Protein AF-A0A2J8KZ46-F1 (afdb_monomer_lite)

Sequence (138 aa):
MTSFQEVPLQTSNFAHVIFQNVAKSYLPNAHLECHYTLTPYIHPHPKDWVGIFKVGWSTARDYYTFLWSPMPEHYVEGSTVNCVLAFQGYYLPNDDGEFYQFCYVTHKGEIRGASTPFQFRASSPVEELLTMEDEGNS

Secondary structure (DSSP, 8-state):
------------TT-SEEEES--SEE-TTS-EEEEEEE-TT----TT-EEEEEETT--STT-EEEEEEPPPPTT--TT--EEEEEEE-GGGS--S-S-EEEEEEE-TTS-EEEEPPPEEESPPPHHHHHTTS--S---

InterPro domains:
  IPR041611 SKICH domain [PF17751] (17-120)
  IPR051002 Ubiquitin-binding and autophagy-associated domain-containing protein [PTHR31915] (5-137)

Structure (mmCIF, N/CA/C/O backbone):
data_AF-A0A2J8KZ46-F1
#
_entry.id   AF-A0A2J8KZ46-F1
#
loop_
_atom_site.group_PDB
_atom_site.id
_atom_site.type_symbol
_atom_site.label_atom_id
_atom_site.label_alt_id
_atom_site.label_comp_id
_atom_site.label_asym_id
_atom_site.label_entity_id
_atom_site.label_seq_id
_atom_site.pdbx_PDB_ins_code
_atom_site.Cartn_x
_atom_site.Cartn_y
_atom_site.Cartn_z
_atom_site.occupancy
_atom_site.B_iso_or_equiv
_atom_site.auth_seq_id
_atom_site.auth_comp_id
_atom_site.auth_asym_id
_atom_site.auth_atom_id
_atom_site.pdbx_PDB_model_num
ATOM 1 N N . MET A 1 1 ? -4.249 37.448 28.980 1.00 44.59 1 MET A N 1
ATOM 2 C CA . MET A 1 1 ? -3.561 36.216 28.546 1.00 44.59 1 MET A CA 1
ATOM 3 C C . MET A 1 1 ? -4.468 35.531 27.541 1.00 44.59 1 MET A C 1
ATOM 5 O O . MET A 1 1 ? -5.432 34.893 27.935 1.00 44.59 1 MET A O 1
ATOM 9 N N . THR A 1 2 ? -4.263 35.787 26.253 1.00 43.81 2 THR A N 1
ATOM 10 C CA . THR A 1 2 ? -5.008 35.121 25.179 1.00 43.81 2 THR A CA 1
ATOM 11 C C . THR A 1 2 ? -4.460 33.708 25.036 1.00 43.81 2 THR A C 1
ATOM 13 O O . THR A 1 2 ? -3.288 33.525 24.721 1.00 43.81 2 THR A O 1
ATOM 16 N N . SER A 1 3 ? -5.296 32.723 25.355 1.00 50.59 3 SER A N 1
ATOM 17 C CA . SER A 1 3 ? -5.017 31.312 25.116 1.00 50.59 3 SER A CA 1
ATOM 18 C C . SER A 1 3 ? -4.897 31.104 23.607 1.00 50.59 3 SER A C 1
ATOM 20 O O . SER A 1 3 ? -5.834 31.399 22.864 1.00 50.59 3 SER A O 1
ATOM 22 N N . PHE A 1 4 ? -3.728 30.659 23.151 1.00 54.50 4 PHE A N 1
ATOM 23 C CA . PHE A 1 4 ? -3.569 30.130 21.805 1.00 54.50 4 PHE A CA 1
ATOM 24 C C . PHE A 1 4 ? -4.333 28.807 21.769 1.00 54.50 4 PHE A C 1
ATOM 26 O O . PHE A 1 4 ? -3.882 27.813 22.333 1.00 54.50 4 PHE A O 1
ATOM 33 N N . GLN A 1 5 ? -5.528 28.814 21.178 1.00 51.44 5 GLN A N 1
ATOM 34 C CA . GLN A 1 5 ? -6.189 27.572 20.804 1.00 51.44 5 GLN A CA 1
ATOM 35 C C . GLN A 1 5 ? -5.345 26.930 19.708 1.00 51.44 5 GLN A C 1
ATOM 37 O O . GLN A 1 5 ? -5.267 27.437 18.589 1.00 51.44 5 GLN A O 1
ATOM 42 N N . GLU A 1 6 ? -4.675 25.842 20.062 1.00 52.97 6 GLU A N 1
ATOM 43 C CA . GLU A 1 6 ? -4.023 24.949 19.120 1.00 52.97 6 GLU A CA 1
ATOM 44 C C . GLU A 1 6 ? -5.122 24.362 18.228 1.00 52.97 6 GLU A C 1
ATOM 46 O O . GLU A 1 6 ? -5.938 23.548 18.661 1.00 52.97 6 GLU A O 1
ATOM 51 N N . VAL A 1 7 ? -5.231 24.879 17.004 1.00 50.00 7 VAL A N 1
ATOM 52 C CA . VAL A 1 7 ? -6.142 24.330 16.000 1.00 50.00 7 VAL A CA 1
ATOM 53 C C . VAL A 1 7 ? -5.599 22.942 15.666 1.00 50.00 7 VAL A C 1
ATOM 55 O O . VAL A 1 7 ? -4.457 22.866 15.205 1.00 50.00 7 VAL A O 1
ATOM 58 N N . PRO A 1 8 ? -6.351 21.848 15.889 1.00 56.12 8 PRO A N 1
ATOM 59 C CA . PRO A 1 8 ? -5.886 20.529 15.498 1.00 56.12 8 PRO A CA 1
ATOM 60 C C . PRO A 1 8 ? -5.603 20.575 14.001 1.00 56.12 8 PRO A C 1
ATOM 62 O O . PRO A 1 8 ? -6.494 20.924 13.221 1.00 56.12 8 PRO A O 1
ATOM 65 N N . LEU A 1 9 ? -4.361 20.281 13.606 1.00 54.75 9 LEU A N 1
ATOM 66 C CA . LEU A 1 9 ? -4.009 20.062 12.208 1.00 54.75 9 LEU A CA 1
ATOM 67 C C . LEU A 1 9 ? -5.051 19.097 11.643 1.00 54.75 9 LEU A C 1
ATOM 69 O O . LEU A 1 9 ? -5.134 17.957 12.096 1.00 54.75 9 LEU A O 1
ATOM 73 N N . GLN A 1 10 ? -5.887 19.572 10.715 1.00 52.22 10 GLN A N 1
ATOM 74 C CA . GLN A 1 10 ? -6.834 18.713 10.018 1.00 52.22 10 GLN A CA 1
ATOM 75 C C . GLN A 1 10 ? -6.006 17.680 9.261 1.00 52.22 10 GLN A C 1
ATOM 77 O O . GLN A 1 10 ? -5.433 17.970 8.210 1.00 52.22 10 GLN A O 1
ATOM 82 N N . THR A 1 11 ? -5.873 16.491 9.836 1.00 59.25 11 THR A N 1
ATOM 83 C CA . THR A 1 11 ? -5.189 15.389 9.186 1.00 59.25 11 THR A CA 1
ATOM 84 C C . THR A 1 11 ? -6.005 15.021 7.957 1.00 59.25 11 THR A C 1
ATOM 86 O O . THR A 1 11 ? -7.229 14.893 7.999 1.00 59.25 11 THR A O 1
ATOM 89 N N . SER A 1 12 ? -5.334 14.954 6.810 1.00 73.69 12 SER A N 1
ATOM 90 C CA . SER A 1 12 ? -5.978 14.560 5.563 1.00 73.69 12 SER A CA 1
ATOM 91 C C . SER A 1 12 ? -6.646 13.199 5.749 1.00 73.69 12 SER A C 1
ATOM 93 O O . SER A 1 12 ? -6.019 12.271 6.263 1.00 73.69 12 SER A O 1
ATOM 95 N N . ASN A 1 13 ? -7.878 13.050 5.255 1.00 78.50 13 ASN A N 1
ATOM 96 C CA . ASN A 1 13 ? -8.609 11.776 5.260 1.00 78.50 13 ASN A CA 1
ATOM 97 C C . ASN A 1 13 ? -7.841 10.625 4.580 1.00 78.50 13 ASN A C 1
ATOM 99 O O . ASN A 1 13 ? -8.197 9.460 4.769 1.00 78.50 13 ASN A O 1
ATOM 103 N N . PHE A 1 14 ? -6.814 10.956 3.791 1.00 80.31 14 PHE A N 1
ATOM 104 C CA . PHE A 1 14 ? -5.947 10.036 3.059 1.00 80.31 14 PHE A CA 1
ATOM 105 C C . PHE A 1 14 ? -4.666 9.645 3.812 1.00 80.31 14 PHE A C 1
ATOM 107 O O . PHE A 1 14 ? -3.887 8.861 3.283 1.00 80.31 14 PHE A O 1
ATOM 114 N N . ALA A 1 15 ? -4.426 10.186 5.009 1.00 89.81 15 ALA A N 1
ATOM 115 C CA . ALA A 1 15 ? -3.201 9.978 5.785 1.00 89.81 15 ALA A CA 1
ATOM 116 C C . ALA A 1 15 ? -3.472 9.333 7.156 1.00 89.81 15 ALA A C 1
ATOM 118 O O . ALA A 1 15 ? -2.766 9.596 8.127 1.00 89.81 15 ALA A O 1
ATOM 119 N N . HIS A 1 16 ? -4.512 8.500 7.257 1.00 96.62 16 HIS A N 1
ATOM 120 C CA . HIS A 1 16 ? -4.795 7.764 8.493 1.00 96.62 16 HIS A CA 1
ATOM 121 C C . HIS A 1 16 ? -3.930 6.500 8.627 1.00 96.62 16 HIS A C 1
ATOM 123 O O . HIS A 1 16 ? -3.818 5.938 9.719 1.00 96.62 16 HIS A O 1
ATOM 129 N N . VAL A 1 17 ? -3.307 6.064 7.532 1.00 98.31 17 VAL A N 1
ATOM 130 C CA . VAL A 1 17 ? -2.268 5.037 7.500 1.00 98.31 17 VAL A CA 1
ATOM 131 C C . VAL A 1 17 ? -1.033 5.612 6.823 1.00 98.31 17 VAL A C 1
ATOM 133 O O . VAL A 1 17 ? -1.125 6.187 5.739 1.00 98.31 17 VAL A O 1
ATOM 136 N N . ILE A 1 18 ? 0.122 5.453 7.465 1.00 98.19 18 ILE A N 1
ATOM 137 C CA . ILE A 1 18 ? 1.396 6.012 7.004 1.00 98.19 18 ILE A CA 1
ATOM 138 C C . ILE A 1 18 ? 2.333 4.860 6.660 1.00 98.19 18 ILE A C 1
ATOM 140 O O . ILE A 1 18 ? 2.683 4.074 7.536 1.00 98.19 18 ILE A O 1
ATOM 144 N N . PHE A 1 19 ? 2.739 4.751 5.396 1.00 98.56 19 PHE A N 1
ATOM 145 C CA . PHE A 1 19 ? 3.759 3.787 4.982 1.00 98.56 19 PHE A CA 1
ATOM 146 C C . PHE A 1 19 ? 5.146 4.290 5.382 1.00 98.56 19 PHE A C 1
ATOM 148 O O . PHE A 1 19 ? 5.487 5.444 5.130 1.00 98.56 19 PHE A O 1
ATOM 155 N N . GLN A 1 20 ? 5.931 3.420 6.010 1.00 98.12 20 GLN A N 1
ATOM 156 C CA . GLN A 1 20 ? 7.232 3.746 6.586 1.00 98.12 20 GLN A CA 1
ATOM 157 C C . GLN A 1 20 ? 8.352 3.190 5.710 1.00 98.12 20 GLN A C 1
ATOM 159 O O . GLN A 1 20 ? 8.226 2.093 5.169 1.00 98.12 20 GLN A O 1
ATOM 164 N N . ASN A 1 21 ? 9.466 3.922 5.617 1.00 96.19 21 ASN A N 1
ATOM 165 C CA . ASN A 1 21 ? 10.704 3.461 4.972 1.00 96.19 21 ASN A CA 1
ATOM 166 C C . ASN A 1 21 ? 10.501 2.916 3.545 1.00 96.19 21 ASN A C 1
ATOM 168 O O . ASN A 1 21 ? 11.103 1.917 3.152 1.00 96.19 21 ASN A O 1
ATOM 172 N N . VAL A 1 22 ? 9.628 3.564 2.770 1.00 97.81 22 VAL A N 1
ATOM 173 C CA . VAL A 1 22 ? 9.347 3.158 1.391 1.00 97.81 22 VAL A CA 1
ATOM 174 C C . VAL A 1 22 ? 10.534 3.543 0.513 1.00 97.81 22 VAL A C 1
ATOM 176 O O . VAL A 1 22 ? 10.872 4.720 0.388 1.00 97.81 22 VAL A O 1
ATOM 179 N N . ALA A 1 23 ? 11.192 2.539 -0.063 1.00 96.00 23 ALA A N 1
ATOM 180 C CA . ALA A 1 23 ? 12.339 2.735 -0.938 1.00 96.00 23 ALA A CA 1
ATOM 181 C C . ALA A 1 23 ? 11.895 3.274 -2.304 1.00 96.00 23 ALA A C 1
ATOM 183 O O . ALA A 1 23 ? 10.741 3.128 -2.693 1.00 96.00 23 ALA A O 1
ATOM 184 N N . LYS A 1 24 ? 12.822 3.863 -3.067 1.00 96.12 24 LYS A N 1
ATOM 185 C CA . LYS A 1 24 ? 12.556 4.283 -4.457 1.00 96.12 24 LYS A CA 1
ATOM 186 C C . LYS A 1 24 ? 12.450 3.094 -5.416 1.00 96.12 24 LYS A C 1
ATOM 188 O O . LYS A 1 24 ? 11.807 3.194 -6.459 1.00 96.12 24 LYS A O 1
ATOM 193 N N . SER A 1 25 ? 13.083 1.977 -5.072 1.00 95.88 25 SER A N 1
ATOM 194 C CA . SER A 1 25 ? 13.035 0.748 -5.849 1.00 95.88 25 SER A CA 1
ATOM 195 C C . SER A 1 25 ? 13.135 -0.488 -4.963 1.00 95.88 25 SER A C 1
ATOM 197 O O . SER A 1 25 ? 13.699 -0.449 -3.869 1.00 95.88 25 SER A O 1
ATOM 199 N N . TYR A 1 26 ? 12.591 -1.590 -5.468 1.00 96.62 26 TYR A N 1
ATOM 200 C CA . TYR A 1 26 ? 12.672 -2.915 -4.869 1.00 96.62 26 TYR A CA 1
ATOM 201 C C . TYR A 1 26 ? 13.096 -3.941 -5.916 1.00 96.62 26 TYR A C 1
ATOM 203 O O . TYR A 1 26 ? 12.793 -3.794 -7.100 1.00 96.62 26 TYR A O 1
ATOM 211 N N . LEU A 1 27 ? 13.782 -4.999 -5.486 1.00 95.19 27 LEU A N 1
ATOM 212 C CA . LEU A 1 27 ? 14.215 -6.059 -6.392 1.00 95.19 27 LEU A CA 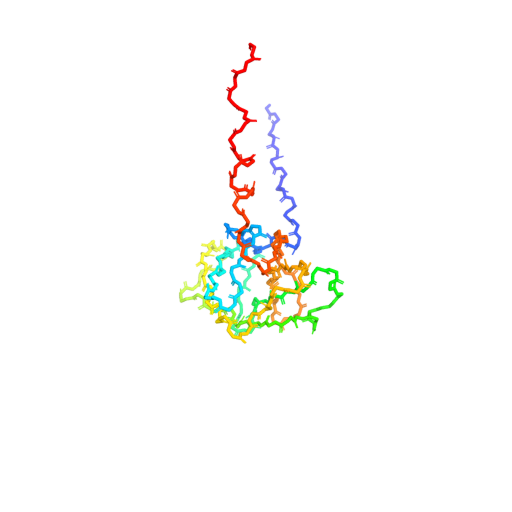1
ATOM 213 C C . LEU A 1 27 ? 13.006 -6.840 -6.943 1.00 95.19 27 LEU A C 1
ATOM 215 O O . LEU A 1 27 ? 12.184 -7.317 -6.155 1.00 95.19 27 LEU A O 1
ATOM 219 N N . PRO A 1 28 ? 12.911 -7.040 -8.271 1.00 93.56 28 PRO A N 1
ATOM 220 C CA . PRO A 1 28 ? 11.927 -7.942 -8.856 1.00 93.56 28 PRO A CA 1
ATOM 221 C C . PRO A 1 28 ? 12.106 -9.362 -8.320 1.00 93.56 28 PRO A C 1
ATOM 223 O O . PRO A 1 28 ? 13.233 -9.813 -8.111 1.00 93.56 28 PRO A O 1
ATOM 226 N N . ASN A 1 29 ? 11.005 -10.092 -8.145 1.00 89.56 29 ASN A N 1
ATOM 227 C CA . ASN A 1 29 ? 10.999 -11.488 -7.686 1.00 89.56 29 ASN A CA 1
ATOM 228 C C . ASN A 1 29 ? 11.604 -11.731 -6.285 1.00 89.56 29 ASN A C 1
ATOM 230 O O . ASN A 1 29 ? 11.701 -12.883 -5.855 1.00 89.56 29 ASN A O 1
ATOM 234 N N . ALA A 1 30 ? 11.966 -10.679 -5.546 1.00 93.44 30 ALA A N 1
ATOM 235 C CA . ALA A 1 30 ? 12.435 -10.770 -4.170 1.00 93.44 30 ALA A CA 1
ATOM 236 C C . ALA A 1 30 ? 11.284 -10.611 -3.170 1.00 93.44 30 ALA A C 1
ATOM 238 O O . ALA A 1 30 ? 10.209 -10.106 -3.486 1.00 93.44 30 ALA A O 1
ATOM 239 N N . HIS A 1 31 ? 11.518 -11.048 -1.937 1.00 93.00 31 HIS A N 1
ATOM 240 C CA . HIS A 1 31 ? 10.620 -10.757 -0.829 1.00 93.00 31 HIS A CA 1
ATOM 241 C C . HIS A 1 31 ? 10.592 -9.249 -0.534 1.00 93.00 31 HIS A C 1
ATOM 243 O O . HIS A 1 31 ? 11.644 -8.611 -0.482 1.00 93.00 31 HIS A O 1
ATOM 249 N N . LEU A 1 32 ? 9.396 -8.704 -0.312 1.00 97.56 32 LEU A N 1
ATOM 250 C CA . LEU A 1 32 ? 9.166 -7.285 -0.056 1.00 97.56 32 LEU A CA 1
ATOM 251 C C . LEU A 1 32 ? 8.422 -7.100 1.268 1.00 97.56 32 LEU A C 1
ATOM 253 O O . LEU A 1 32 ? 7.248 -7.465 1.384 1.00 97.56 32 LEU A O 1
ATOM 257 N N . GLU A 1 33 ? 9.085 -6.475 2.238 1.00 98.19 33 GLU A N 1
ATOM 258 C CA . GLU A 1 33 ? 8.438 -6.032 3.470 1.00 98.19 33 GLU A CA 1
ATOM 259 C C . GLU A 1 33 ? 7.814 -4.648 3.288 1.00 98.19 33 GLU A C 1
ATOM 261 O O . GLU A 1 33 ? 8.481 -3.667 2.959 1.00 98.19 33 GLU A O 1
ATOM 266 N N . CYS A 1 34 ? 6.515 -4.565 3.541 1.00 98.50 34 CYS A N 1
ATOM 267 C CA . CYS A 1 34 ? 5.750 -3.333 3.558 1.00 98.50 34 CYS A CA 1
ATOM 268 C C . CYS A 1 34 ? 5.459 -2.950 5.011 1.00 98.50 34 CYS A C 1
ATOM 270 O O . CYS A 1 34 ? 4.610 -3.563 5.662 1.00 98.50 34 CYS A O 1
ATOM 272 N N . HIS A 1 35 ? 6.139 -1.916 5.499 1.00 98.62 35 HIS A N 1
ATOM 273 C CA . HIS A 1 35 ? 5.955 -1.372 6.844 1.00 98.62 35 HIS A CA 1
ATOM 274 C C . HIS A 1 35 ? 4.960 -0.213 6.812 1.00 98.62 35 HIS A C 1
ATOM 276 O O . HIS A 1 35 ? 5.063 0.685 5.975 1.00 98.62 35 HIS A O 1
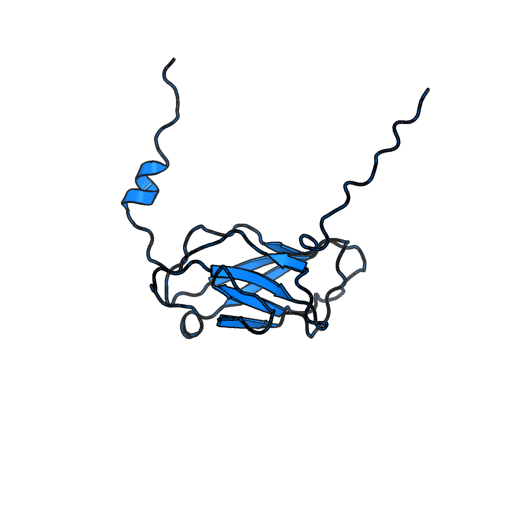ATOM 282 N N . TYR A 1 36 ? 3.989 -0.211 7.720 1.00 98.69 36 TYR A N 1
ATOM 283 C CA . TYR A 1 36 ? 3.026 0.882 7.842 1.00 98.69 36 TYR A CA 1
ATOM 284 C C . TYR A 1 36 ? 2.557 1.077 9.281 1.00 98.69 36 TYR A C 1
ATOM 286 O O . TYR A 1 36 ? 2.620 0.175 10.113 1.00 98.69 36 TYR A O 1
ATOM 294 N N . THR A 1 37 ? 2.063 2.276 9.562 1.00 98.44 37 THR A N 1
ATOM 295 C CA . THR A 1 37 ? 1.552 2.683 10.866 1.00 98.44 37 THR A CA 1
ATOM 296 C C . THR A 1 37 ? 0.075 3.032 10.749 1.00 98.44 37 THR A C 1
ATOM 298 O O . THR A 1 37 ? -0.298 3.926 9.987 1.00 98.44 37 THR A O 1
ATOM 301 N N . LEU A 1 38 ? -0.759 2.347 11.527 1.00 98.12 38 LEU A N 1
ATOM 302 C CA . LEU A 1 38 ? -2.138 2.740 11.793 1.00 98.12 38 LEU A CA 1
ATOM 303 C C . LEU A 1 38 ? -2.113 3.913 12.778 1.00 98.12 38 LEU A C 1
ATOM 305 O O . LEU A 1 38 ? -1.554 3.789 13.868 1.00 98.12 38 LEU A O 1
ATOM 309 N N . THR A 1 39 ? -2.673 5.054 12.387 1.00 97.62 39 THR A N 1
ATOM 310 C CA . THR A 1 39 ? -2.760 6.238 13.258 1.00 97.62 39 THR A CA 1
ATOM 311 C C . THR A 1 39 ? -4.005 6.175 14.157 1.00 97.62 39 THR A C 1
ATOM 313 O O . THR A 1 39 ? -4.929 5.414 13.861 1.00 97.62 39 THR A O 1
ATOM 316 N N . PRO A 1 40 ? -4.119 7.044 15.180 1.00 96.69 40 PRO A N 1
ATOM 317 C CA . PRO A 1 40 ? -5.332 7.156 15.996 1.00 96.69 40 PRO A CA 1
ATOM 318 C C . PRO A 1 40 ? -6.620 7.481 15.216 1.00 96.69 40 PRO A C 1
ATOM 320 O O . PRO A 1 40 ? -7.711 7.378 15.767 1.00 96.69 40 PRO A O 1
ATOM 323 N N . TYR A 1 41 ? -6.510 7.889 13.946 1.00 95.56 41 TYR A N 1
ATOM 324 C CA . TYR A 1 41 ? -7.629 8.312 13.098 1.00 95.56 41 TYR A CA 1
ATOM 325 C C . TYR A 1 41 ? -8.266 7.171 12.286 1.00 95.56 41 TYR A C 1
ATOM 327 O O . TYR A 1 41 ? -9.207 7.408 11.524 1.00 95.56 41 TYR A O 1
ATOM 335 N N . ILE A 1 42 ? -7.766 5.936 12.406 1.00 96.06 42 ILE A N 1
ATOM 336 C CA . ILE A 1 42 ? -8.355 4.756 11.762 1.00 96.06 42 ILE A CA 1
ATOM 337 C C . ILE A 1 42 ? -8.622 3.647 12.775 1.00 96.06 42 ILE A C 1
ATOM 339 O O . ILE A 1 42 ? -7.792 3.335 13.624 1.00 96.06 42 ILE A O 1
ATOM 343 N N . HIS A 1 43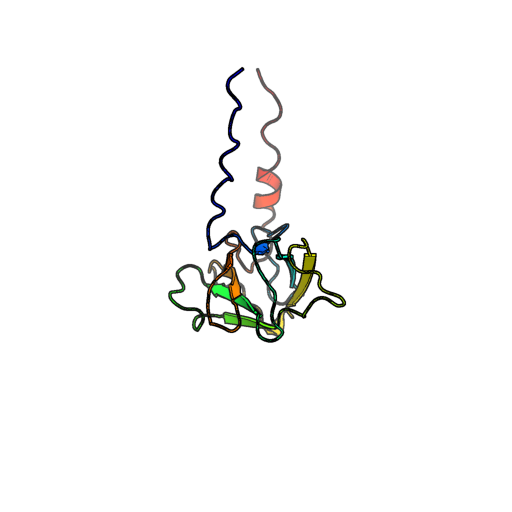 ? -9.788 3.025 12.633 1.00 96.75 43 HIS A N 1
ATOM 344 C CA . HIS A 1 43 ? -10.120 1.774 13.296 1.00 96.75 43 HIS A CA 1
ATOM 345 C C . HIS A 1 43 ? -9.888 0.626 12.298 1.00 96.75 43 HIS A C 1
ATOM 347 O O . HIS A 1 43 ? -10.622 0.569 11.305 1.00 96.75 43 HIS A O 1
ATOM 353 N N . PRO A 1 44 ? -8.881 -0.246 12.501 1.00 97.56 44 PRO A N 1
ATOM 354 C CA . PRO A 1 44 ? -8.605 -1.347 11.588 1.00 97.56 44 PRO A CA 1
ATOM 355 C C . PRO A 1 44 ? -9.742 -2.369 11.606 1.00 97.56 44 PRO A C 1
ATOM 357 O O . PRO A 1 44 ? -10.424 -2.557 12.613 1.00 97.56 44 PRO A O 1
ATOM 360 N N . HIS A 1 45 ? -9.930 -3.062 10.491 1.00 98.44 45 HIS A N 1
ATOM 361 C CA . HIS A 1 45 ? -10.923 -4.117 10.350 1.00 98.44 45 HIS A CA 1
ATOM 362 C C . HIS A 1 45 ? -10.302 -5.367 9.696 1.00 98.44 45 HIS A C 1
ATOM 364 O O . HIS A 1 45 ? -9.474 -5.233 8.798 1.00 98.44 45 HIS A O 1
ATOM 370 N N . PRO A 1 46 ? -10.744 -6.601 10.025 1.00 97.88 46 PRO A N 1
ATOM 371 C CA . PRO A 1 46 ? -10.181 -7.844 9.463 1.00 97.88 46 PRO A CA 1
ATOM 372 C C . PRO A 1 46 ? -10.297 -8.024 7.937 1.00 97.88 46 PRO A C 1
ATOM 374 O O . PRO A 1 46 ? -9.824 -9.014 7.389 1.00 97.88 46 PRO A O 1
ATOM 377 N N . LYS A 1 47 ? -10.994 -7.108 7.258 1.00 98.56 47 LYS A N 1
ATOM 378 C CA . LYS A 1 47 ? -11.153 -7.057 5.794 1.00 98.56 47 LYS A CA 1
ATOM 379 C C . LYS A 1 47 ? -10.529 -5.796 5.193 1.00 98.56 47 LYS A C 1
ATOM 381 O O . LYS A 1 47 ? -10.831 -5.452 4.054 1.00 98.56 47 LYS A O 1
ATOM 386 N N . ASP A 1 48 ? -9.733 -5.077 5.967 1.00 98.75 48 ASP A N 1
ATOM 387 C CA . ASP A 1 48 ? -8.857 -4.053 5.425 1.00 98.75 48 ASP A CA 1
ATOM 388 C C . ASP A 1 48 ? -7.651 -4.741 4.781 1.00 98.75 48 ASP A C 1
ATOM 390 O O . ASP A 1 48 ? -7.284 -5.867 5.133 1.00 98.75 48 ASP A O 1
ATOM 394 N N . TRP A 1 49 ? -7.039 -4.094 3.802 1.00 98.88 49 TRP A N 1
ATOM 395 C CA . TRP A 1 49 ? -5.966 -4.691 3.020 1.00 98.88 49 TRP A CA 1
ATOM 396 C C . TRP A 1 49 ? -5.002 -3.641 2.493 1.00 98.88 49 TRP A C 1
ATOM 398 O O . TRP A 1 49 ? -5.345 -2.471 2.333 1.00 98.88 49 TRP A O 1
ATOM 408 N N . VAL A 1 50 ? -3.775 -4.076 2.219 1.00 98.88 50 VAL A N 1
ATOM 409 C CA . VAL A 1 50 ? -2.772 -3.264 1.535 1.00 98.88 50 VAL A CA 1
ATOM 410 C C . VAL A 1 50 ? -2.595 -3.819 0.135 1.00 98.88 50 VAL A C 1
ATOM 412 O O . VAL A 1 50 ? -2.311 -5.006 -0.042 1.00 98.88 50 VAL A O 1
ATOM 415 N N . GLY A 1 51 ? -2.780 -2.957 -0.857 1.00 98.75 51 GLY A N 1
ATOM 416 C CA . GLY A 1 51 ? -2.535 -3.275 -2.255 1.00 98.75 51 GLY A CA 1
ATOM 417 C C . GLY A 1 51 ? -1.288 -2.587 -2.782 1.00 98.75 51 GLY A C 1
ATOM 418 O O . GLY A 1 51 ? -0.920 -1.508 -2.319 1.00 98.75 51 GLY A O 1
ATOM 419 N N . ILE A 1 52 ? -0.679 -3.203 -3.788 1.00 98.81 52 ILE A N 1
ATOM 420 C CA . ILE A 1 52 ? 0.304 -2.564 -4.661 1.00 98.81 52 ILE A CA 1
ATOM 421 C C . ILE A 1 52 ? -0.452 -2.098 -5.899 1.00 98.81 52 ILE A C 1
ATOM 423 O O . ILE A 1 52 ? -1.082 -2.907 -6.578 1.00 98.81 52 ILE A O 1
ATOM 427 N N . PHE A 1 53 ? -0.404 -0.803 -6.184 1.00 98.75 53 PHE A N 1
ATOM 428 C CA . PHE A 1 53 ? -1.128 -0.185 -7.290 1.00 98.75 53 PHE A CA 1
ATOM 429 C C . PHE A 1 53 ? -0.153 0.473 -8.248 1.00 98.75 53 PHE A C 1
ATOM 431 O O . PHE A 1 53 ? 0.756 1.173 -7.807 1.00 98.75 53 PHE A O 1
ATOM 438 N N . LYS A 1 54 ? -0.377 0.304 -9.551 1.00 98.62 54 LYS A N 1
ATOM 439 C CA . LYS A 1 54 ? 0.308 1.108 -10.566 1.00 98.62 54 LYS A CA 1
ATOM 440 C C . LYS A 1 54 ? -0.127 2.569 -10.428 1.00 98.62 54 LYS A C 1
ATOM 442 O O . LYS A 1 54 ? -1.324 2.839 -10.335 1.00 98.62 54 LYS A O 1
ATOM 447 N N . VAL A 1 55 ? 0.816 3.510 -10.409 1.00 98.38 55 VAL A N 1
ATOM 448 C CA . VAL A 1 55 ? 0.531 4.953 -10.315 1.00 98.38 55 VAL A CA 1
ATOM 449 C C . VAL A 1 55 ? -0.418 5.381 -11.440 1.00 98.38 55 VAL A C 1
ATOM 451 O O . VAL A 1 55 ? -0.265 4.970 -12.588 1.00 98.38 55 VAL A O 1
ATOM 454 N N . GLY A 1 56 ? -1.414 6.204 -11.100 1.00 97.12 56 GLY A N 1
ATOM 455 C CA . GLY A 1 56 ? -2.500 6.585 -12.013 1.00 97.12 56 GLY A CA 1
ATOM 456 C C . GLY A 1 56 ? -3.743 5.689 -11.936 1.00 97.12 56 GLY A C 1
ATOM 457 O O . GLY A 1 56 ? -4.661 5.861 -12.737 1.00 97.12 56 GLY A O 1
ATOM 458 N N . TRP A 1 57 ? -3.799 4.757 -10.978 1.00 97.94 57 TRP A N 1
ATOM 459 C CA . TRP A 1 57 ? -5.012 4.006 -10.640 1.00 97.94 57 TRP A CA 1
ATOM 460 C C . TRP A 1 57 ? -6.200 4.938 -10.342 1.00 97.94 57 TRP A C 1
ATOM 462 O O . TRP A 1 57 ? -6.035 6.045 -9.830 1.00 97.94 57 TRP A O 1
ATOM 472 N N . SER A 1 58 ? -7.413 4.488 -10.667 1.00 96.31 58 SER A N 1
ATOM 473 C CA . SER A 1 58 ? -8.648 5.268 -10.497 1.00 96.31 58 SER A CA 1
ATOM 474 C C . SER A 1 58 ? -9.508 4.748 -9.351 1.00 96.31 58 SER A C 1
ATOM 476 O O . SER A 1 58 ? -10.207 5.515 -8.689 1.00 96.31 58 SER A O 1
ATOM 478 N N . THR A 1 59 ? -9.488 3.436 -9.114 1.00 97.06 59 THR A N 1
ATOM 479 C CA . THR A 1 59 ? -10.325 2.782 -8.110 1.00 97.06 59 THR A CA 1
ATOM 480 C C . THR A 1 59 ? -9.550 1.729 -7.329 1.00 97.06 59 THR A C 1
ATOM 482 O O . THR A 1 59 ? -8.549 1.190 -7.795 1.00 97.06 59 THR A O 1
ATOM 485 N N . ALA A 1 60 ? -10.077 1.342 -6.165 1.00 96.62 60 ALA A N 1
ATOM 486 C CA . ALA A 1 60 ? -9.527 0.242 -5.376 1.00 96.62 60 ALA A CA 1
ATOM 487 C C . ALA A 1 60 ? -9.555 -1.122 -6.099 1.00 96.62 60 ALA A C 1
ATOM 489 O O . ALA A 1 60 ? -9.006 -2.079 -5.575 1.00 96.62 60 ALA A O 1
ATOM 490 N N . ARG A 1 61 ? -10.190 -1.249 -7.275 1.00 97.75 61 ARG A N 1
ATOM 491 C CA . ARG A 1 61 ? -10.168 -2.483 -8.083 1.00 97.75 61 ARG A CA 1
ATOM 492 C C . ARG A 1 61 ? -8.931 -2.597 -8.973 1.00 97.75 61 ARG A C 1
ATOM 494 O O . ARG A 1 61 ? -8.678 -3.677 -9.488 1.00 97.75 61 ARG A O 1
ATOM 501 N N . ASP A 1 62 ? -8.166 -1.519 -9.121 1.00 98.31 62 ASP A N 1
ATOM 502 C CA . ASP A 1 62 ? -7.020 -1.441 -10.034 1.00 98.31 62 ASP A CA 1
ATOM 503 C C . ASP A 1 62 ? -5.712 -1.923 -9.368 1.00 98.31 62 ASP A C 1
ATOM 505 O O . ASP A 1 62 ? -4.615 -1.540 -9.777 1.00 98.31 62 ASP A O 1
ATOM 509 N N . TYR A 1 63 ? -5.813 -2.720 -8.297 1.00 98.62 63 TYR A N 1
ATOM 510 C CA . TYR A 1 63 ? -4.644 -3.272 -7.616 1.00 98.62 63 TYR A CA 1
AT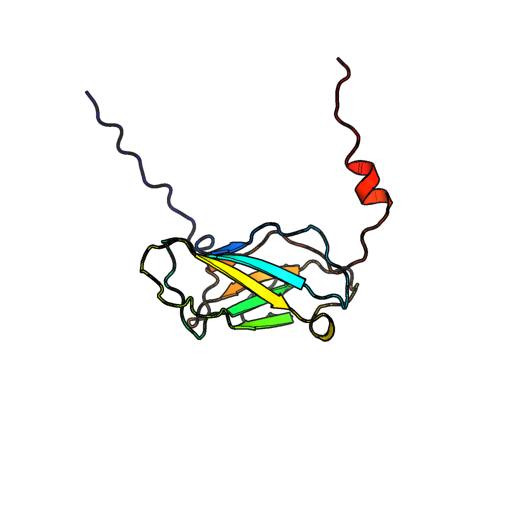OM 511 C C . TYR A 1 63 ? -3.934 -4.286 -8.518 1.00 98.62 63 TYR A C 1
ATOM 513 O O . TYR A 1 63 ? -4.566 -5.055 -9.239 1.00 98.62 63 TYR A O 1
ATOM 521 N N . TYR A 1 64 ? -2.607 -4.325 -8.435 1.00 98.44 64 TYR A N 1
ATOM 522 C CA . TYR A 1 64 ? -1.794 -5.361 -9.066 1.00 98.44 64 TYR A CA 1
ATOM 523 C C . TYR A 1 64 ? -1.817 -6.646 -8.228 1.00 98.44 64 TYR A C 1
ATOM 525 O O . TYR A 1 64 ? -2.138 -7.729 -8.708 1.00 98.44 64 TYR A O 1
ATOM 533 N N . THR A 1 65 ? -1.516 -6.512 -6.936 1.00 98.56 65 THR A N 1
AT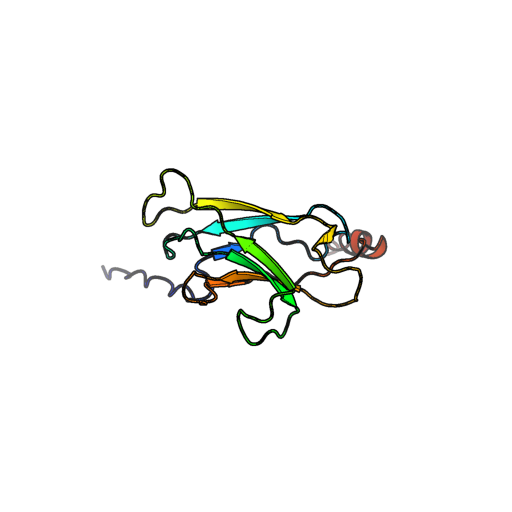OM 534 C CA . THR A 1 65 ? -1.603 -7.584 -5.937 1.00 98.56 65 THR A CA 1
ATOM 535 C C . THR A 1 65 ? -1.973 -6.993 -4.581 1.00 98.56 65 THR A C 1
ATOM 537 O O . THR A 1 65 ? -1.878 -5.778 -4.386 1.00 98.56 65 THR A O 1
ATOM 540 N N . PHE A 1 66 ? -2.406 -7.830 -3.642 1.00 98.75 66 PHE A N 1
ATOM 541 C CA . PHE A 1 66 ? -2.794 -7.387 -2.310 1.00 98.75 66 PHE A CA 1
ATOM 542 C C . PHE A 1 66 ? -2.542 -8.441 -1.237 1.00 98.75 66 PHE A C 1
ATOM 544 O O . PHE A 1 66 ? -2.446 -9.635 -1.518 1.00 98.75 66 PHE A O 1
ATOM 551 N N . LEU A 1 67 ? -2.503 -7.978 0.009 1.00 98.75 67 LEU A N 1
ATOM 552 C CA . LEU A 1 67 ? -2.575 -8.813 1.199 1.00 98.75 67 LEU A CA 1
ATOM 553 C C . LEU A 1 67 ? -3.565 -8.208 2.192 1.00 98.75 67 LEU A C 1
ATOM 555 O O . LEU A 1 67 ? -3.645 -6.987 2.344 1.00 98.75 67 LEU A O 1
ATOM 559 N N . TRP A 1 68 ? -4.304 -9.068 2.889 1.00 98.75 68 TRP A N 1
ATOM 560 C CA . TRP A 1 68 ? -5.126 -8.641 4.018 1.00 98.75 68 TRP A CA 1
ATOM 561 C C . TRP A 1 68 ? -4.243 -8.034 5.103 1.00 98.75 68 TRP A C 1
ATOM 563 O O . TRP A 1 68 ? -3.210 -8.599 5.461 1.00 98.75 68 TRP A O 1
ATOM 573 N N . SER A 1 69 ? -4.664 -6.890 5.630 1.00 98.50 69 SER A N 1
ATOM 574 C CA . SER A 1 69 ? -4.018 -6.255 6.767 1.00 98.50 69 SER A CA 1
ATOM 575 C C . SER A 1 69 ? -4.383 -7.054 8.022 1.00 98.50 69 SER A C 1
ATOM 577 O O . SER A 1 69 ? -5.574 -7.183 8.320 1.00 98.50 69 SER A O 1
ATOM 579 N N . PRO A 1 70 ? -3.414 -7.642 8.747 1.00 96.38 70 PRO A N 1
ATOM 580 C CA . PRO A 1 70 ? -3.729 -8.401 9.947 1.00 96.38 70 PRO A CA 1
ATOM 581 C C . PRO A 1 70 ? -4.335 -7.470 10.997 1.00 96.38 70 PRO A C 1
ATOM 583 O O . PRO A 1 70 ? -3.805 -6.391 11.266 1.00 96.38 70 PRO A O 1
ATOM 586 N N . MET A 1 71 ? -5.439 -7.902 11.608 1.00 95.62 71 MET A N 1
ATOM 587 C CA . MET A 1 71 ? -6.014 -7.200 12.752 1.00 95.62 71 MET A CA 1
ATOM 588 C C . MET A 1 71 ? -5.014 -7.265 13.917 1.00 95.62 71 MET A C 1
ATOM 590 O O . MET A 1 71 ? -4.649 -8.378 14.305 1.00 95.62 71 MET A O 1
ATOM 594 N N . PRO A 1 72 ? -4.572 -6.130 14.490 1.00 94.81 72 PRO A N 1
ATOM 595 C CA . PRO A 1 72 ? -3.665 -6.157 15.629 1.00 94.81 72 PRO A CA 1
ATOM 596 C C . PRO A 1 72 ? -4.290 -6.888 16.820 1.00 94.81 72 PRO A C 1
ATOM 598 O O . PRO A 1 72 ? -5.434 -6.616 17.201 1.00 94.81 72 PRO A O 1
ATOM 601 N N . GLU A 1 73 ? -3.536 -7.804 17.427 1.00 91.94 73 GLU A N 1
ATOM 602 C CA . GLU A 1 73 ? -3.953 -8.451 18.669 1.00 91.94 73 GLU A CA 1
ATOM 603 C C . GLU A 1 73 ? -4.105 -7.397 19.772 1.00 91.94 73 GLU A C 1
ATOM 605 O O . GLU A 1 73 ? -3.267 -6.508 19.917 1.00 91.94 73 GLU A O 1
ATOM 610 N N . HIS A 1 74 ? -5.192 -7.482 20.542 1.00 92.50 74 HIS A N 1
ATOM 611 C CA . HIS A 1 74 ? -5.490 -6.543 21.631 1.00 92.50 74 HIS A CA 1
ATOM 612 C C . HIS A 1 74 ? -5.530 -5.061 21.207 1.00 92.50 74 HIS A C 1
ATOM 614 O O . HIS A 1 74 ? -5.131 -4.187 21.976 1.00 92.50 74 HIS A O 1
ATOM 620 N N . TYR A 1 75 ? -6.028 -4.770 19.997 1.00 94.25 75 TYR A N 1
ATOM 621 C CA . TYR A 1 75 ? -6.178 -3.396 19.513 1.00 94.25 75 TYR A CA 1
ATOM 622 C C . TYR A 1 75 ? -6.944 -2.505 20.507 1.00 94.25 75 TYR A C 1
ATOM 624 O O . TYR A 1 75 ? -8.046 -2.840 20.949 1.00 94.25 75 TYR A O 1
ATOM 632 N N . VAL A 1 76 ? -6.363 -1.343 20.811 1.00 96.00 76 VAL A N 1
ATOM 633 C CA . VAL A 1 76 ? -6.982 -0.286 21.618 1.00 96.00 76 VAL A CA 1
ATOM 634 C C . VAL A 1 76 ? -7.371 0.860 20.691 1.00 96.00 76 VAL A C 1
ATOM 636 O O . VAL A 1 76 ? -6.544 1.356 19.925 1.00 96.00 76 VAL A O 1
ATOM 639 N N . GLU A 1 77 ? -8.625 1.294 20.755 1.00 94.75 77 GLU A N 1
ATOM 640 C CA . GLU A 1 77 ? -9.114 2.408 19.942 1.00 94.75 77 GLU A CA 1
ATOM 641 C C . GLU A 1 77 ? -8.312 3.693 20.204 1.00 94.75 77 GLU A C 1
ATOM 643 O O . GLU A 1 77 ? -7.997 4.025 21.347 1.00 94.75 77 GLU A O 1
ATOM 648 N N . GLY A 1 78 ? -7.942 4.396 19.129 1.00 93.69 78 GLY A N 1
ATOM 649 C CA . GLY A 1 78 ? -7.112 5.601 19.203 1.00 93.69 78 GLY A CA 1
ATOM 650 C C . GLY A 1 78 ? -5.624 5.340 19.464 1.00 93.69 78 GLY A C 1
ATOM 651 O O . GLY A 1 78 ? -4.866 6.294 19.630 1.00 93.69 78 GLY A O 1
ATOM 652 N N . SER A 1 79 ? -5.179 4.080 19.495 1.00 96.00 79 SER A N 1
ATOM 653 C CA . SER A 1 79 ? -3.752 3.755 19.570 1.00 96.00 79 SER A CA 1
ATOM 654 C C . SER A 1 79 ? -3.049 3.885 18.215 1.00 96.00 79 SER A C 1
ATOM 656 O O . SER A 1 79 ? -3.657 3.746 17.153 1.00 96.00 79 SER A O 1
ATOM 658 N N . THR A 1 80 ? -1.738 4.126 18.266 1.00 97.25 80 THR A N 1
ATOM 659 C CA . THR A 1 80 ? -0.845 4.026 17.107 1.00 97.25 80 THR A CA 1
ATOM 660 C C . THR A 1 80 ? -0.245 2.626 17.063 1.00 97.25 80 THR A C 1
ATOM 662 O O . THR A 1 80 ? 0.352 2.188 18.047 1.00 97.25 80 THR A O 1
ATOM 665 N N . VAL A 1 81 ? -0.363 1.935 15.929 1.00 97.94 81 VAL A N 1
ATOM 666 C CA . VAL A 1 81 ? 0.102 0.547 15.784 1.00 97.94 81 VAL A CA 1
ATOM 667 C C . VAL A 1 81 ? 0.978 0.404 14.549 1.00 97.94 81 VAL A C 1
ATOM 669 O O . VAL A 1 81 ? 0.580 0.801 13.457 1.00 97.94 81 VAL A O 1
ATOM 672 N N . ASN A 1 82 ? 2.160 -0.189 14.713 1.00 97.94 82 ASN A N 1
ATOM 673 C CA . ASN A 1 82 ? 3.030 -0.545 13.597 1.00 97.94 82 ASN A CA 1
ATOM 674 C C . ASN A 1 82 ? 2.690 -1.946 13.094 1.00 97.94 82 ASN A C 1
ATOM 676 O O . ASN A 1 82 ? 2.484 -2.871 13.880 1.00 97.94 82 ASN A O 1
ATOM 680 N N . CYS A 1 83 ? 2.664 -2.097 11.779 1.00 98.19 83 CYS A N 1
ATOM 681 C CA . CYS A 1 83 ? 2.354 -3.338 11.100 1.00 98.19 83 CYS A CA 1
ATOM 682 C C . CYS A 1 83 ? 3.373 -3.596 9.991 1.00 98.19 83 CYS A C 1
ATOM 684 O O . CYS A 1 83 ? 3.926 -2.666 9.399 1.00 98.19 83 CYS A O 1
ATOM 686 N N . VAL A 1 84 ? 3.568 -4.874 9.683 1.00 98.25 84 VAL A N 1
ATOM 687 C CA . VAL A 1 84 ? 4.407 -5.328 8.578 1.00 98.25 84 VAL A CA 1
ATOM 688 C C . VAL A 1 84 ? 3.648 -6.362 7.757 1.00 98.25 84 VAL A C 1
ATOM 690 O O . VAL A 1 84 ? 2.968 -7.233 8.302 1.00 98.25 84 VAL A O 1
ATOM 693 N N . LEU A 1 85 ? 3.753 -6.250 6.436 1.00 98.44 85 LEU A N 1
ATOM 694 C CA . LEU A 1 85 ? 3.257 -7.232 5.480 1.00 98.44 85 LEU A CA 1
ATOM 695 C C . LEU A 1 85 ? 4.392 -7.744 4.605 1.00 98.44 85 LEU A C 1
ATOM 697 O O . LEU A 1 85 ? 5.271 -6.990 4.204 1.00 98.44 85 LEU A O 1
ATOM 701 N N . ALA A 1 86 ? 4.326 -9.030 4.287 1.00 98.25 86 ALA A N 1
ATOM 702 C CA . ALA A 1 86 ? 5.342 -9.768 3.555 1.00 98.25 86 ALA A CA 1
ATOM 703 C C . ALA A 1 86 ? 4.822 -10.158 2.165 1.00 98.25 86 ALA A C 1
ATOM 705 O O . ALA A 1 86 ? 4.213 -11.221 2.001 1.00 98.25 86 ALA A O 1
ATOM 706 N N . PHE A 1 87 ? 5.064 -9.322 1.155 1.00 98.25 87 PHE A N 1
ATOM 707 C CA . PHE A 1 87 ? 4.718 -9.655 -0.225 1.00 98.25 87 PHE A CA 1
ATOM 708 C C . PHE A 1 87 ? 5.743 -10.631 -0.806 1.00 98.25 87 PHE A C 1
ATOM 710 O O . PHE A 1 87 ? 6.956 -10.427 -0.730 1.00 98.25 87 PHE A O 1
ATOM 717 N N . GLN A 1 88 ? 5.244 -11.721 -1.386 1.00 97.69 88 GLN A N 1
ATOM 718 C CA . GLN A 1 88 ? 6.088 -12.732 -2.010 1.00 97.69 88 GLN A CA 1
ATOM 719 C C . GLN A 1 88 ? 6.440 -12.328 -3.439 1.00 97.69 88 GLN A C 1
ATOM 721 O O . GLN A 1 88 ? 5.559 -11.931 -4.201 1.00 97.69 88 GLN A O 1
ATOM 726 N N . GLY A 1 89 ? 7.711 -12.492 -3.809 1.00 95.19 89 GLY A N 1
ATOM 727 C CA . GLY A 1 89 ? 8.259 -11.987 -5.069 1.00 95.19 89 GLY A CA 1
ATOM 728 C C . GLY A 1 89 ? 7.535 -12.454 -6.329 1.00 95.19 89 GLY A C 1
ATOM 729 O O . GLY A 1 89 ? 7.405 -11.687 -7.272 1.00 95.19 89 GLY A O 1
ATOM 730 N N . TYR A 1 90 ? 6.988 -13.670 -6.329 1.00 96.12 90 TYR A N 1
ATOM 731 C CA . TYR A 1 90 ? 6.252 -14.218 -7.472 1.00 96.12 90 TYR A CA 1
ATOM 732 C C . TYR A 1 90 ? 4.870 -13.574 -7.702 1.00 96.12 90 TYR A C 1
ATOM 734 O O . TYR A 1 90 ? 4.253 -13.820 -8.735 1.00 96.12 90 TYR A O 1
ATOM 742 N N . TYR A 1 91 ? 4.380 -12.757 -6.763 1.00 96.94 91 TYR A N 1
ATOM 743 C CA . TYR A 1 91 ? 3.198 -11.907 -6.946 1.00 96.94 91 TYR A CA 1
ATOM 744 C C . TYR A 1 91 ? 3.546 -10.449 -7.256 1.00 96.94 91 TYR A C 1
ATOM 746 O O . TYR A 1 91 ? 2.635 -9.648 -7.464 1.00 96.94 91 TYR A O 1
ATOM 754 N N . LEU A 1 92 ? 4.827 -10.077 -7.222 1.00 97.62 92 LEU A N 1
ATOM 755 C CA . LEU A 1 92 ? 5.259 -8.706 -7.467 1.00 97.62 92 LEU A CA 1
ATOM 756 C C . LEU A 1 92 ? 5.393 -8.442 -8.973 1.00 97.62 92 LEU A C 1
ATOM 758 O O . LEU A 1 92 ? 5.608 -9.377 -9.751 1.00 97.62 92 LEU A O 1
ATOM 762 N N . PRO A 1 93 ? 5.267 -7.179 -9.404 1.00 97.12 93 PRO A N 1
ATOM 763 C CA . PRO A 1 93 ? 5.665 -6.777 -10.742 1.00 97.12 93 PRO A CA 1
ATOM 764 C C . PRO A 1 93 ? 7.123 -7.140 -11.044 1.00 97.12 93 PRO A C 1
ATOM 766 O O . PRO A 1 93 ? 7.985 -7.182 -10.160 1.00 97.12 93 PRO A O 1
ATOM 769 N N . ASN A 1 94 ? 7.386 -7.398 -12.322 1.00 96.44 94 ASN A N 1
ATOM 770 C CA . ASN A 1 94 ? 8.746 -7.507 -12.839 1.00 96.44 94 ASN A CA 1
ATOM 771 C C . ASN A 1 94 ? 9.331 -6.107 -13.086 1.00 96.44 94 ASN A C 1
ATOM 773 O O . ASN A 1 94 ? 8.682 -5.100 -12.817 1.00 96.44 94 ASN A O 1
ATOM 777 N N . ASP A 1 95 ? 10.537 -6.056 -13.648 1.00 96.31 95 ASP A N 1
ATOM 778 C CA . ASP A 1 95 ? 11.104 -4.821 -14.197 1.00 96.31 95 ASP A CA 1
ATOM 779 C C . ASP A 1 95 ? 10.387 -4.428 -15.495 1.00 96.31 95 ASP A C 1
ATOM 781 O O . ASP A 1 95 ? 10.807 -4.765 -16.602 1.00 96.31 95 ASP A O 1
ATOM 785 N N . ASP A 1 96 ? 9.222 -3.801 -15.329 1.00 96.31 96 ASP A N 1
ATOM 786 C CA . ASP A 1 96 ? 8.329 -3.343 -16.395 1.00 96.31 96 ASP A CA 1
ATOM 787 C C . ASP A 1 96 ? 8.434 -1.831 -16.665 1.00 96.31 96 ASP A C 1
ATOM 789 O O . ASP A 1 96 ? 7.743 -1.306 -17.538 1.00 96.31 96 ASP A O 1
ATOM 793 N N . GLY A 1 97 ? 9.313 -1.131 -15.939 1.00 95.69 97 GLY A N 1
ATOM 794 C CA . GLY A 1 97 ? 9.508 0.315 -16.038 1.00 95.69 97 GLY A CA 1
ATOM 795 C C . GLY A 1 97 ? 8.394 1.157 -15.405 1.00 95.69 97 GLY A C 1
ATOM 796 O O . GLY A 1 97 ? 8.463 2.386 -15.461 1.00 95.69 97 GLY A O 1
ATOM 797 N N . GLU A 1 98 ? 7.394 0.542 -14.777 1.00 98.12 98 GLU A N 1
ATOM 798 C CA . GLU A 1 98 ? 6.247 1.243 -14.210 1.00 98.12 98 GLU A CA 1
ATOM 799 C C . GLU A 1 98 ? 6.482 1.663 -12.760 1.00 98.12 98 GLU A C 1
ATOM 801 O O . GLU A 1 98 ? 7.223 1.036 -11.999 1.00 98.12 98 GLU A O 1
ATOM 806 N N . PHE A 1 99 ? 5.822 2.751 -12.364 1.00 98.38 99 PHE A N 1
ATOM 807 C CA . PHE A 1 99 ? 5.789 3.179 -10.972 1.00 98.38 99 PHE A CA 1
ATOM 808 C C . PHE A 1 99 ? 4.589 2.570 -10.260 1.00 98.38 99 PHE A C 1
ATOM 810 O O . PHE A 1 99 ? 3.460 2.601 -10.754 1.00 98.38 99 PHE A O 1
ATOM 817 N N . TYR A 1 100 ? 4.840 2.088 -9.053 1.00 98.75 100 TYR A N 1
ATOM 818 C CA . TYR A 1 100 ? 3.872 1.503 -8.147 1.00 98.75 100 TYR A CA 1
ATOM 819 C C . TYR A 1 100 ? 3.865 2.251 -6.818 1.00 98.75 100 TYR A C 1
ATOM 821 O O . TYR A 1 100 ? 4.801 2.971 -6.490 1.00 98.75 100 TYR A O 1
ATOM 829 N N . GLN A 1 101 ? 2.807 2.086 -6.038 1.00 98.75 101 GLN A N 1
ATOM 830 C CA . GLN A 1 101 ? 2.728 2.571 -4.665 1.00 98.75 101 GLN A CA 1
ATOM 831 C C . GLN A 1 101 ? 1.889 1.614 -3.823 1.00 98.75 101 GLN A C 1
ATOM 833 O O . GLN A 1 101 ? 0.997 0.931 -4.335 1.00 98.75 101 GLN A O 1
ATOM 838 N N . PHE A 1 102 ? 2.143 1.584 -2.520 1.00 98.81 102 PHE A N 1
ATOM 839 C CA . PHE A 1 102 ? 1.262 0.907 -1.584 1.00 98.81 102 PHE A CA 1
ATOM 840 C C . PHE A 1 102 ? 0.035 1.772 -1.317 1.00 98.81 102 PHE A C 1
ATOM 842 O O . PHE A 1 102 ? 0.147 2.992 -1.178 1.00 98.81 102 PHE A O 1
ATOM 849 N N . CYS A 1 103 ? -1.136 1.153 -1.202 1.00 98.62 103 CYS A N 1
ATOM 850 C CA . CYS A 1 103 ? -2.338 1.818 -0.712 1.00 98.62 103 CYS A CA 1
ATOM 851 C C . CYS A 1 103 ? -3.035 0.958 0.338 1.00 98.62 103 CYS A C 1
ATOM 853 O O . CYS A 1 103 ? -3.233 -0.239 0.134 1.00 98.62 103 CYS A O 1
ATOM 855 N N . TYR A 1 104 ? -3.422 1.583 1.449 1.00 98.75 104 TYR A N 1
ATOM 856 C CA . TYR A 1 104 ? -4.253 0.955 2.469 1.00 98.75 104 TYR A CA 1
ATOM 857 C C . TYR A 1 104 ? -5.721 1.187 2.128 1.00 98.75 104 TYR A C 1
ATOM 859 O O . TYR A 1 104 ? -6.164 2.337 2.026 1.00 98.75 104 TYR A O 1
ATOM 867 N N . VAL A 1 105 ? -6.467 0.099 1.976 1.00 98.62 105 VAL A N 1
ATOM 868 C CA . VAL A 1 105 ? -7.875 0.097 1.591 1.00 98.62 105 VAL A CA 1
ATOM 869 C C . VAL A 1 105 ? -8.702 -0.499 2.718 1.00 98.62 105 VAL A C 1
ATOM 871 O O . VAL A 1 105 ? -8.437 -1.606 3.187 1.00 98.62 105 VAL A O 1
ATOM 874 N N . THR A 1 106 ? -9.732 0.221 3.149 1.00 98.44 106 THR A N 1
ATOM 875 C CA . THR A 1 106 ? -10.643 -0.285 4.177 1.00 98.44 106 THR A CA 1
ATOM 876 C C . THR A 1 106 ? -11.607 -1.325 3.606 1.00 98.44 106 THR A C 1
ATOM 878 O O . THR A 1 106 ? -11.842 -1.402 2.399 1.00 98.44 106 THR A O 1
ATOM 881 N N . HIS A 1 107 ? -12.282 -2.067 4.477 1.00 98.31 107 HIS A N 1
ATOM 882 C CA . HIS A 1 107 ? -13.366 -2.987 4.138 1.00 98.31 107 HIS A CA 1
ATOM 883 C C . HIS A 1 107 ? -14.548 -2.312 3.422 1.00 98.31 107 HIS A C 1
ATOM 885 O O . HIS A 1 107 ? -15.381 -3.001 2.834 1.00 98.31 107 HIS A O 1
ATOM 891 N N . LYS A 1 108 ? -14.638 -0.976 3.476 1.00 97.56 108 LYS A N 1
ATOM 892 C CA . LYS A 1 108 ? -15.626 -0.167 2.747 1.00 97.56 108 LYS A CA 1
ATOM 893 C C . LYS A 1 108 ? -15.137 0.265 1.359 1.00 97.56 108 LYS A C 1
ATOM 895 O O . LYS A 1 108 ? -15.889 0.898 0.628 1.00 97.56 108 LYS A O 1
ATOM 900 N N . GLY A 1 109 ? -13.898 -0.069 0.993 1.00 96.69 109 GLY A N 1
ATOM 901 C CA . GLY A 1 109 ? -13.267 0.322 -0.268 1.00 96.69 109 GLY A CA 1
ATOM 902 C C . GLY A 1 109 ? -12.654 1.725 -0.257 1.00 96.69 109 GLY A C 1
ATOM 903 O O . GLY A 1 109 ? -12.355 2.259 -1.321 1.00 96.69 109 GLY A O 1
ATOM 904 N N . GLU A 1 110 ? -12.481 2.340 0.916 1.00 96.94 110 GLU A N 1
ATOM 905 C CA . GLU A 1 110 ? -11.906 3.683 1.043 1.00 96.94 110 GLU A CA 1
ATOM 906 C C . GLU A 1 110 ? -10.380 3.621 1.132 1.00 96.94 110 GLU A C 1
ATOM 908 O O . GLU A 1 110 ? -9.838 2.812 1.883 1.00 96.94 110 GLU A O 1
ATOM 913 N N . ILE A 1 111 ? -9.689 4.524 0.436 1.00 97.19 111 ILE A N 1
ATOM 914 C CA . ILE A 1 111 ? -8.233 4.663 0.529 1.00 97.19 111 ILE A CA 1
ATOM 915 C C . ILE A 1 111 ? -7.888 5.571 1.707 1.00 97.19 111 ILE A C 1
ATOM 917 O O . ILE A 1 111 ? -8.300 6.731 1.742 1.00 97.19 111 ILE A O 1
ATOM 921 N N . ARG A 1 112 ? -7.132 5.043 2.673 1.00 98.06 112 ARG A N 1
ATOM 922 C CA . ARG A 1 112 ? -6.779 5.750 3.921 1.00 98.06 112 ARG A CA 1
ATOM 923 C C . ARG A 1 112 ? -5.278 5.941 4.134 1.00 98.06 112 ARG A C 1
ATOM 925 O O . ARG A 1 112 ? -4.881 6.505 5.151 1.00 98.06 112 ARG A O 1
ATOM 932 N N . GLY A 1 113 ? -4.470 5.513 3.171 1.00 97.69 113 GLY A N 1
ATOM 933 C CA . GLY A 1 113 ? -3.027 5.725 3.113 1.00 97.69 113 GLY A CA 1
ATOM 934 C C . GLY A 1 113 ? -2.517 5.408 1.715 1.00 97.69 113 GLY A C 1
ATOM 935 O O . GLY A 1 113 ? -2.981 4.440 1.111 1.00 97.69 113 GLY A O 1
ATOM 936 N N . ALA A 1 114 ? -1.564 6.190 1.214 1.00 98.00 114 ALA A N 1
ATOM 937 C CA . ALA A 1 114 ? -0.830 5.908 -0.016 1.00 98.00 114 ALA A CA 1
ATOM 938 C C . ALA A 1 114 ? 0.655 6.235 0.187 1.00 98.00 114 ALA A C 1
ATOM 940 O O . ALA A 1 114 ? 0.977 7.268 0.776 1.00 98.00 114 ALA A O 1
ATOM 941 N N . SER A 1 115 ? 1.555 5.352 -0.247 1.00 98.50 115 SER A N 1
ATOM 942 C CA . SER A 1 115 ? 2.997 5.589 -0.141 1.00 98.50 115 SER A CA 1
ATOM 943 C C . SER A 1 115 ? 3.508 6.558 -1.205 1.00 98.50 115 SER A C 1
ATOM 945 O O . SER A 1 115 ? 2.826 6.855 -2.184 1.00 98.50 115 SER A O 1
ATOM 947 N N . THR A 1 116 ? 4.765 6.982 -1.064 1.00 97.94 116 THR A N 1
ATOM 948 C CA . THR A 1 116 ? 5.530 7.502 -2.202 1.00 97.94 116 THR A CA 1
ATOM 949 C C . THR A 1 116 ? 5.675 6.425 -3.290 1.00 97.94 116 THR A C 1
ATOM 951 O O . THR A 1 116 ? 5.738 5.237 -2.947 1.00 97.94 116 THR A O 1
ATOM 954 N N . PRO A 1 117 ? 5.744 6.805 -4.580 1.00 98.44 117 PRO A N 1
ATOM 955 C CA . PRO A 1 117 ? 5.966 5.857 -5.667 1.00 98.44 117 PRO A CA 1
ATOM 956 C C . PRO A 1 117 ? 7.337 5.169 -5.632 1.00 98.44 117 PRO A C 1
ATOM 958 O O . PRO A 1 117 ? 8.326 5.765 -5.206 1.00 98.44 117 PRO A O 1
ATOM 961 N N . PHE A 1 118 ? 7.392 3.946 -6.157 1.00 98.12 118 PHE A N 1
ATOM 962 C CA . PHE A 1 118 ? 8.586 3.116 -6.302 1.00 98.12 118 PHE A CA 1
ATOM 963 C C . PHE A 1 118 ? 8.521 2.242 -7.559 1.00 98.12 118 PHE A C 1
ATOM 965 O O . PHE A 1 118 ? 7.452 2.055 -8.131 1.00 98.12 118 PHE A O 1
ATOM 972 N N . GLN A 1 119 ? 9.651 1.683 -7.986 1.00 97.94 119 GLN A N 1
ATOM 973 C CA . GLN A 1 119 ? 9.718 0.745 -9.118 1.00 97.94 119 GLN A CA 1
ATOM 974 C C . GLN A 1 119 ? 10.217 -0.633 -8.683 1.00 97.94 119 GLN A C 1
ATOM 976 O O . GLN A 1 119 ? 10.966 -0.756 -7.713 1.00 97.94 119 GLN A O 1
ATOM 981 N N . PHE A 1 120 ? 9.864 -1.670 -9.438 1.00 97.31 120 PHE A N 1
ATOM 982 C CA . PHE A 1 120 ? 10.486 -2.984 -9.299 1.00 97.31 120 PHE A CA 1
ATOM 983 C C . PHE A 1 120 ? 11.654 -3.087 -10.267 1.00 97.31 120 PHE A C 1
ATOM 985 O O . PHE A 1 120 ? 11.462 -3.391 -11.430 1.00 97.31 120 PHE A O 1
ATOM 992 N N . ARG A 1 121 ? 12.871 -2.810 -9.806 1.00 95.00 121 ARG A N 1
ATOM 993 C CA . ARG A 1 121 ? 14.087 -2.909 -10.621 1.00 95.00 121 ARG A CA 1
ATOM 994 C C . ARG A 1 121 ? 15.303 -3.128 -9.741 1.00 95.00 121 ARG A C 1
ATOM 996 O O . ARG A 1 121 ? 15.311 -2.747 -8.569 1.00 95.00 121 ARG A O 1
ATOM 1003 N N . ALA A 1 122 ? 16.347 -3.723 -10.309 1.00 88.12 122 ALA A N 1
ATOM 1004 C CA . ALA A 1 122 ? 17.642 -3.744 -9.640 1.00 88.12 122 ALA A CA 1
ATOM 1005 C C . ALA A 1 122 ? 18.159 -2.310 -9.460 1.00 88.12 122 ALA A C 1
ATOM 1007 O O . ALA A 1 122 ? 18.029 -1.476 -10.361 1.00 88.12 122 ALA A O 1
ATOM 1008 N N . SER A 1 123 ? 18.736 -2.011 -8.293 1.00 73.12 123 SER A N 1
ATOM 1009 C CA . SER A 1 123 ? 19.440 -0.748 -8.087 1.00 73.12 123 SER A CA 1
ATOM 1010 C C . SER A 1 123 ? 20.589 -0.654 -9.090 1.00 73.12 123 SER A C 1
ATOM 1012 O O . SER A 1 123 ? 21.399 -1.572 -9.230 1.00 73.12 123 SER A O 1
ATOM 1014 N N . SER A 1 124 ? 20.643 0.447 -9.839 1.00 64.81 124 SER A N 1
ATOM 1015 C CA . SER A 1 124 ? 21.773 0.689 -10.733 1.00 64.81 124 SER A CA 1
ATOM 1016 C C . SER A 1 124 ? 22.946 1.252 -9.918 1.00 64.81 124 SER A C 1
ATOM 1018 O O . SER A 1 124 ? 22.707 2.163 -9.123 1.00 64.81 124 SER A O 1
ATOM 1020 N N . PRO A 1 125 ? 24.202 0.815 -10.140 1.00 59.38 125 PRO A N 1
ATOM 1021 C CA . PRO A 1 125 ? 25.371 1.322 -9.405 1.00 59.38 125 PRO A CA 1
ATOM 1022 C C . PRO A 1 125 ? 25.540 2.850 -9.466 1.00 59.38 125 PRO A C 1
ATOM 1024 O O . PRO A 1 125 ? 26.101 3.467 -8.568 1.00 59.38 125 PRO A O 1
ATOM 1027 N N . VAL A 1 126 ? 25.027 3.478 -10.526 1.00 59.03 126 VAL A N 1
ATOM 1028 C CA . VAL A 1 126 ? 25.062 4.933 -10.727 1.00 59.03 126 VAL A CA 1
ATOM 1029 C C . VAL A 1 126 ? 24.154 5.706 -9.763 1.00 59.03 126 VAL A C 1
ATOM 1031 O O . VAL A 1 126 ? 24.451 6.855 -9.463 1.00 59.03 126 VAL A O 1
ATOM 1034 N N . GLU A 1 127 ? 23.087 5.102 -9.235 1.00 58.31 127 GLU A N 1
ATOM 1035 C CA . GLU A 1 127 ? 22.185 5.774 -8.282 1.00 58.31 127 GLU A CA 1
ATOM 1036 C C . GLU A 1 127 ? 22.759 5.839 -6.863 1.00 58.31 127 GLU A C 1
ATOM 1038 O O . GLU A 1 127 ? 22.460 6.785 -6.138 1.00 58.31 127 GLU A O 1
ATOM 1043 N N . GLU A 1 128 ? 23.617 4.889 -6.481 1.00 54.47 128 GLU A N 1
ATOM 1044 C CA . GLU A 1 128 ? 24.366 4.950 -5.218 1.00 54.47 128 GLU A CA 1
ATOM 1045 C C . GLU A 1 128 ? 25.447 6.040 -5.260 1.00 54.47 128 GLU A C 1
ATOM 1047 O O . GLU A 1 128 ? 25.619 6.771 -4.286 1.00 54.47 128 GLU A O 1
ATOM 1052 N N . LEU A 1 129 ? 26.119 6.222 -6.404 1.00 55.09 129 LEU A N 1
ATOM 1053 C CA . LEU A 1 129 ? 27.189 7.216 -6.574 1.00 55.09 129 LEU A CA 1
ATOM 1054 C C . LEU A 1 129 ? 26.694 8.672 -6.509 1.00 55.09 129 LEU A C 1
ATOM 1056 O O . LEU A 1 129 ? 27.423 9.539 -6.040 1.00 55.09 129 LEU A O 1
ATOM 1060 N N . LEU A 1 130 ? 25.448 8.946 -6.911 1.00 55.72 130 LEU A N 1
ATOM 1061 C CA . LEU A 1 130 ? 24.855 10.293 -6.874 1.00 55.72 130 LEU A CA 1
ATOM 1062 C C . LEU A 1 130 ? 24.462 10.764 -5.461 1.00 55.72 130 LEU A C 1
ATOM 1064 O O . LEU A 1 130 ? 24.004 11.892 -5.299 1.00 55.72 130 LEU A O 1
ATOM 1068 N N . THR A 1 131 ? 24.612 9.919 -4.436 1.00 57.31 131 THR A N 1
ATOM 1069 C CA . THR A 1 131 ? 24.344 10.297 -3.035 1.00 57.31 131 THR A CA 1
ATOM 1070 C C . THR A 1 131 ? 25.568 10.853 -2.302 1.00 57.31 131 THR A C 1
ATOM 1072 O O . THR A 1 131 ? 25.467 11.194 -1.127 1.00 57.31 131 THR A O 1
ATOM 1075 N N . MET A 1 132 ? 26.708 10.993 -2.987 1.00 57.41 132 MET A N 1
ATOM 1076 C CA . MET A 1 132 ? 27.962 11.493 -2.420 1.00 57.41 132 MET A CA 1
ATOM 1077 C C . MET A 1 132 ? 28.406 12.802 -3.083 1.00 57.41 132 MET A C 1
ATOM 1079 O O . MET A 1 132 ? 29.472 12.831 -3.673 1.00 57.41 132 MET A O 1
ATOM 1083 N N . GLU A 1 133 ? 27.618 13.879 -3.031 1.00 57.56 133 GLU A N 1
ATOM 1084 C CA . GLU A 1 133 ? 28.080 15.198 -3.505 1.00 57.56 133 GLU A CA 1
ATOM 1085 C C . GLU A 1 133 ? 27.218 16.346 -2.930 1.00 57.56 133 GLU A C 1
ATOM 1087 O O . GLU A 1 133 ? 26.489 17.009 -3.656 1.00 57.56 133 GLU A O 1
ATOM 1092 N N . ASP A 1 134 ? 27.272 16.566 -1.609 1.00 55.78 134 ASP A N 1
ATOM 1093 C CA . ASP A 1 134 ? 27.096 17.906 -1.005 1.00 55.78 134 ASP A CA 1
ATOM 1094 C C . ASP A 1 134 ? 27.634 17.936 0.440 1.00 55.78 134 ASP A C 1
ATOM 1096 O O . ASP A 1 134 ? 26.895 18.097 1.407 1.00 55.78 134 ASP A O 1
ATOM 1100 N N . GLU A 1 135 ? 28.944 17.740 0.611 1.00 53.72 135 GLU A N 1
ATOM 1101 C CA . GLU A 1 135 ? 29.634 18.251 1.801 1.00 53.72 135 GLU A CA 1
ATOM 1102 C C . GLU A 1 135 ? 30.721 19.234 1.365 1.00 53.72 135 GLU A C 1
ATOM 1104 O O . GLU A 1 135 ? 31.847 18.864 1.044 1.00 53.72 135 GLU A O 1
ATOM 1109 N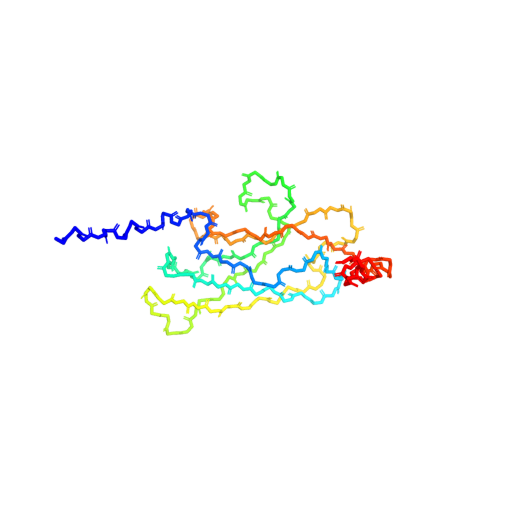 N . GLY A 1 136 ? 30.345 20.514 1.376 1.00 53.09 136 GLY A N 1
ATOM 1110 C CA . GLY A 1 136 ? 31.231 21.606 1.763 1.00 53.09 136 GLY A CA 1
ATOM 1111 C C . GLY A 1 136 ? 32.276 22.049 0.744 1.00 53.09 136 GLY A C 1
ATOM 1112 O O . GLY A 1 136 ? 33.436 21.655 0.816 1.00 53.09 136 GLY A O 1
ATOM 1113 N N . ASN A 1 137 ? 31.919 23.041 -0.075 1.00 42.66 137 ASN A N 1
ATOM 1114 C CA . ASN A 1 137 ? 32.885 24.078 -0.431 1.00 42.66 137 ASN A CA 1
ATOM 1115 C C . ASN A 1 137 ? 32.213 25.445 -0.627 1.00 42.66 137 ASN A C 1
ATOM 1117 O O . ASN A 1 137 ? 31.888 25.827 -1.754 1.00 42.66 137 ASN A O 1
ATOM 1121 N N . SER A 1 138 ? 32.058 26.194 0.468 1.00 46.03 138 SER A N 1
ATOM 1122 C CA . SER A 1 138 ? 32.470 27.606 0.613 1.00 46.03 138 SER A CA 1
ATOM 1123 C C . SER A 1 138 ? 32.327 28.052 2.063 1.00 46.03 138 SER A C 1
ATOM 1125 O O . SER A 1 138 ? 31.252 27.794 2.644 1.00 46.03 138 SER A O 1
#

pLDDT: mean 88.32, std 17.2, range [42.66, 98.88]

Foldseek 3Di:
DDDDPPDPPPPPQQAQKEWPPDDQEDAAQAKDKTKMKRALVDDADQAKKKFKAFPPDDFLVRGQDIDGFDHDDPDDRRDMDMGMDIDGNVSDDAQPVTKIWIFIAHPVRDTRYIYDIHGHHDDDPVVVVVVPPDDDDD

Radius of gyration: 18.15 Å; chains: 1; bounding box: 48×50×45 Å

Organism: Pan troglodytes (NCBI:txid9598)